Protein AF-A0A8S3GB25-F1 (afdb_monomer_lite)

Sequence (148 aa):
SEIVKPVVDSTLRILKAYAPRILSADVDRLLQEIVEKEIKTYLHTANMITSALPHNDYRLQHILSFLSVNRVDSIYRQRVMYDIIRLTTFPNDDIRLRIFKLQAQIICNEMQMTNDEVQEYQKLLVDYKDFRSVIAAFLAGCQLMNED

Organism: NCBI:txid392030

Secondary structure (DSSP, 8-state):
------THHHHHHHHHHHGGGGGTS-HHHHHHHHHHHHHHHHHHHHHHHTTS-TT--GGGT-HHHHHHHTT--HHHHHHHHHHHHHH----TT-HHHHHHHHHHHHHHHH----HHHHHHHHHHHHHHHHHHHHHHHHHHHHHHTT--

Structure (mmCIF, N/CA/C/O backbone):
data_AF-A0A8S3GB25-F1
#
_entry.id   AF-A0A8S3GB25-F1
#
loop_
_atom_site.group_PDB
_atom_site.id
_atom_site.type_symbol
_atom_site.label_atom_id
_atom_site.label_alt_id
_atom_site.label_comp_id
_atom_site.label_asym_id
_atom_site.label_entity_id
_atom_site.label_seq_id
_atom_site.pdbx_PDB_ins_code
_atom_site.Cartn_x
_atom_site.Cartn_y
_atom_site.Cartn_z
_atom_site.occupancy
_atom_site.B_iso_or_equiv
_atom_site.auth_seq_id
_atom_site.auth_comp_id
_atom_site.auth_asym_id
_atom_site.auth_atom_id
_atom_site.pdbx_PDB_model_num
ATOM 1 N N . SER A 1 1 ? 2.577 -25.538 -10.691 1.00 32.56 1 SER A N 1
ATOM 2 C CA . SER A 1 1 ? 2.938 -24.132 -10.936 1.00 32.56 1 SER A CA 1
ATOM 3 C C . SER A 1 1 ? 1.842 -23.283 -10.325 1.00 32.56 1 SER A C 1
ATOM 5 O O . SER A 1 1 ? 0.829 -23.037 -10.969 1.00 32.56 1 SER A O 1
ATOM 7 N N . GLU A 1 2 ? 1.955 -22.977 -9.032 1.00 29.33 2 GLU A N 1
ATOM 8 C CA . GLU A 1 2 ? 1.031 -22.047 -8.382 1.00 29.33 2 GLU A CA 1
ATOM 9 C C . GLU A 1 2 ? 1.410 -20.648 -8.851 1.00 29.33 2 GLU A C 1
ATOM 11 O O . GLU A 1 2 ? 2.334 -20.020 -8.340 1.00 29.33 2 GLU A O 1
ATOM 16 N N . ILE A 1 3 ? 0.744 -20.209 -9.916 1.00 34.91 3 ILE A N 1
ATOM 17 C CA . ILE A 1 3 ? 0.837 -18.845 -10.412 1.00 34.91 3 ILE A CA 1
ATOM 18 C C . ILE A 1 3 ? 0.445 -17.943 -9.243 1.00 34.91 3 ILE A C 1
ATOM 20 O O . ILE A 1 3 ? -0.692 -17.983 -8.766 1.00 34.91 3 ILE A O 1
ATOM 24 N N . VAL A 1 4 ? 1.423 -17.179 -8.762 1.00 39.78 4 VAL A N 1
ATOM 25 C CA . VAL A 1 4 ? 1.279 -16.141 -7.744 1.00 39.78 4 VAL A CA 1
ATOM 26 C C . VAL A 1 4 ? 0.140 -15.234 -8.195 1.00 39.78 4 VAL A C 1
ATOM 28 O O . VAL A 1 4 ? 0.291 -14.444 -9.127 1.00 39.78 4 VAL A O 1
ATOM 31 N N . LYS A 1 5 ? -1.040 -15.412 -7.590 1.00 38.06 5 LYS A N 1
ATOM 32 C CA . LYS A 1 5 ? -2.198 -14.557 -7.859 1.00 38.06 5 LYS A CA 1
ATOM 33 C C . LYS A 1 5 ? -1.781 -13.103 -7.629 1.00 38.06 5 LYS A C 1
ATOM 35 O O . LYS A 1 5 ? -1.075 -12.845 -6.650 1.00 38.06 5 LYS A O 1
ATOM 40 N N . PRO A 1 6 ? -2.213 -12.171 -8.495 1.00 44.00 6 PRO A N 1
ATOM 41 C CA . PRO A 1 6 ? -1.795 -10.784 -8.420 1.00 44.00 6 PRO A CA 1
ATOM 42 C C . PRO A 1 6 ? -2.047 -10.242 -7.017 1.00 44.00 6 PRO A C 1
ATOM 44 O O . PRO A 1 6 ? -3.132 -10.368 -6.451 1.00 44.00 6 PRO A O 1
ATOM 47 N N . VAL A 1 7 ? -1.002 -9.640 -6.465 1.00 49.16 7 VAL A N 1
ATOM 48 C CA . VAL A 1 7 ? -0.950 -9.066 -5.122 1.00 49.16 7 VAL A CA 1
ATOM 49 C C . VAL A 1 7 ? -2.066 -8.034 -4.873 1.00 49.16 7 VAL A C 1
ATOM 51 O O . VAL A 1 7 ? -2.509 -7.845 -3.746 1.00 49.16 7 VAL A O 1
ATOM 54 N N . VAL A 1 8 ? -2.617 -7.439 -5.932 1.00 42.84 8 VAL A N 1
ATOM 55 C CA . VAL A 1 8 ? -3.748 -6.500 -5.864 1.00 42.84 8 VAL A CA 1
ATOM 56 C C . VAL A 1 8 ? -5.024 -7.149 -5.282 1.00 42.84 8 VAL A C 1
ATOM 58 O O . VAL A 1 8 ? -5.834 -6.463 -4.664 1.00 42.84 8 VAL A O 1
ATOM 61 N N . ASP A 1 9 ? -5.159 -8.480 -5.355 1.00 57.56 9 ASP A N 1
ATOM 62 C CA . ASP A 1 9 ? -6.241 -9.242 -4.714 1.00 57.56 9 ASP A CA 1
ATOM 63 C C . ASP A 1 9 ? -5.946 -9.647 -3.252 1.00 57.56 9 ASP A C 1
ATOM 65 O O . ASP A 1 9 ? -6.763 -10.358 -2.655 1.00 57.56 9 ASP A O 1
ATOM 69 N N . SER A 1 10 ? -4.790 -9.313 -2.655 1.00 69.19 10 SER A N 1
ATOM 70 C CA . SER A 1 10 ? -4.481 -9.721 -1.267 1.00 69.19 10 SER A CA 1
ATOM 71 C C . SER A 1 10 ? -5.145 -8.799 -0.246 1.00 69.19 10 SER A C 1
ATOM 73 O O . SER A 1 10 ? -5.891 -9.293 0.600 1.00 69.19 10 SER A O 1
ATOM 75 N N . THR A 1 11 ? -4.992 -7.476 -0.384 1.00 74.94 11 THR A N 1
ATOM 76 C CA . THR A 1 11 ? -5.505 -6.493 0.586 1.00 74.94 11 THR A CA 1
ATOM 77 C C . THR A 1 11 ? -7.029 -6.546 0.702 1.00 74.94 11 THR A C 1
ATOM 79 O O . THR A 1 11 ? -7.580 -6.604 1.799 1.00 74.94 11 THR A O 1
ATOM 82 N N . LEU A 1 12 ? -7.751 -6.619 -0.420 1.00 80.56 12 LEU A N 1
ATOM 83 C CA . LEU A 1 12 ? -9.211 -6.762 -0.393 1.00 80.56 12 LEU A CA 1
ATOM 84 C C . LEU A 1 12 ? -9.649 -8.088 0.248 1.00 80.56 12 LEU A C 1
ATOM 86 O O . LEU A 1 12 ? -10.636 -8.135 0.982 1.00 80.56 12 LEU A O 1
ATOM 90 N N . ARG A 1 13 ? -8.924 -9.175 -0.027 1.00 83.31 13 ARG A N 1
ATOM 91 C CA . ARG A 1 13 ? -9.233 -10.513 0.491 1.00 83.31 13 ARG A CA 1
ATOM 92 C C . ARG A 1 13 ? -9.014 -10.594 1.995 1.00 83.31 13 ARG A C 1
ATOM 94 O O . ARG A 1 13 ? -9.869 -11.142 2.687 1.00 83.31 13 ARG A O 1
ATOM 101 N N . ILE A 1 14 ? -7.919 -10.030 2.503 1.00 85.19 14 ILE A N 1
ATOM 102 C CA . ILE A 1 14 ? -7.656 -9.999 3.942 1.00 85.19 14 ILE A CA 1
ATOM 103 C C . ILE A 1 14 ? -8.650 -9.082 4.658 1.00 85.19 14 ILE A C 1
ATOM 105 O O . ILE A 1 14 ? -9.230 -9.499 5.656 1.00 85.19 14 ILE A O 1
ATOM 109 N N . LEU A 1 15 ? -8.970 -7.908 4.101 1.00 87.94 15 LEU A N 1
ATOM 110 C CA . LEU A 1 15 ? -10.000 -7.030 4.663 1.00 87.94 15 LEU A CA 1
ATOM 111 C C . LEU A 1 15 ? -11.359 -7.741 4.736 1.00 87.94 15 LEU A C 1
ATOM 113 O O . LEU A 1 15 ? -12.014 -7.703 5.773 1.00 87.94 15 LEU A O 1
ATOM 117 N N . LYS A 1 16 ? -11.762 -8.463 3.682 1.00 88.25 16 LYS A N 1
ATOM 118 C CA . LYS A 1 16 ? -12.996 -9.270 3.681 1.00 88.25 16 LYS A CA 1
ATOM 119 C C . LYS A 1 16 ? -12.975 -10.3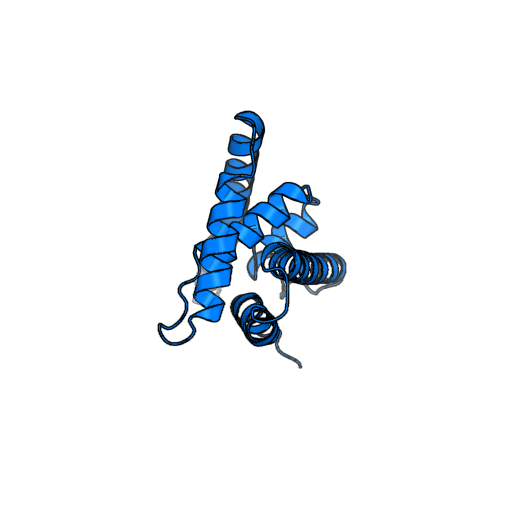96 4.714 1.00 88.25 16 LYS A C 1
ATOM 121 O O . LYS A 1 16 ? -13.991 -10.635 5.358 1.00 88.25 16 LYS A O 1
ATOM 126 N N . ALA A 1 17 ? -11.839 -11.068 4.899 1.00 88.44 17 ALA A N 1
ATOM 127 C CA . ALA A 1 17 ? -11.698 -12.117 5.909 1.00 88.44 17 ALA A CA 1
ATOM 128 C C . ALA A 1 17 ? -11.822 -11.570 7.344 1.00 88.44 17 ALA A C 1
ATOM 130 O O . ALA A 1 17 ? -12.280 -12.276 8.240 1.00 88.44 17 ALA A O 1
ATOM 131 N N . TYR A 1 18 ? -11.442 -10.309 7.556 1.00 89.81 18 TYR A N 1
ATOM 132 C CA . TYR A 1 18 ? -11.482 -9.644 8.857 1.00 89.81 18 TYR A CA 1
ATOM 133 C C . TYR A 1 18 ? -12.772 -8.848 9.097 1.00 89.81 18 TYR A C 1
ATOM 135 O O . TYR A 1 18 ? -13.130 -8.616 10.249 1.00 89.81 18 TYR A O 1
ATOM 143 N N . ALA A 1 19 ? -13.509 -8.484 8.044 1.00 89.44 19 ALA A N 1
ATOM 144 C CA . ALA A 1 19 ? -14.742 -7.701 8.119 1.00 89.44 19 ALA A CA 1
ATOM 145 C C . ALA A 1 19 ? -15.770 -8.216 9.151 1.00 89.44 19 ALA A C 1
ATOM 147 O O . ALA A 1 19 ? -16.323 -7.386 9.875 1.00 89.44 19 ALA A O 1
ATOM 148 N N . PRO A 1 20 ? -16.016 -9.535 9.315 1.00 90.06 20 PRO A N 1
ATOM 149 C CA . PRO A 1 20 ? -16.949 -10.026 10.334 1.00 90.06 20 PRO A CA 1
ATOM 150 C C . PRO A 1 20 ? -16.560 -9.661 11.774 1.00 90.06 20 PRO A C 1
ATOM 152 O O . PRO A 1 20 ? -17.435 -9.558 12.628 1.00 90.06 20 PRO A O 1
ATOM 155 N N . ARG A 1 21 ? -15.267 -9.436 12.047 1.00 90.94 21 ARG A N 1
ATOM 156 C CA . ARG A 1 21 ? -14.743 -9.131 13.390 1.00 90.94 21 ARG A CA 1
ATOM 157 C C . ARG A 1 21 ? -14.978 -7.677 13.813 1.00 90.94 21 ARG A C 1
ATOM 159 O O . ARG A 1 21 ? -14.821 -7.388 14.994 1.00 90.94 21 ARG A O 1
ATOM 166 N N . ILE A 1 22 ? -15.374 -6.784 12.896 1.00 85.38 22 ILE A N 1
ATOM 167 C CA . ILE A 1 22 ? -15.588 -5.352 13.189 1.00 85.38 22 ILE A CA 1
ATOM 168 C C . ILE A 1 22 ? -16.625 -5.140 14.299 1.00 85.38 22 ILE A C 1
ATOM 170 O O . ILE A 1 22 ? -16.494 -4.217 15.089 1.00 85.38 22 ILE A O 1
ATOM 174 N N . LEU A 1 23 ? -17.643 -5.999 14.390 1.00 77.81 23 LEU A N 1
ATOM 175 C CA . LEU A 1 23 ? -18.715 -5.844 15.382 1.00 77.81 23 LEU A CA 1
ATOM 176 C C . LEU A 1 23 ? -18.286 -6.201 16.813 1.00 77.81 23 LEU A C 1
ATOM 178 O O . LEU A 1 23 ? -19.003 -5.892 17.759 1.00 77.81 23 LEU A O 1
ATOM 182 N N . SER A 1 24 ? -17.152 -6.882 16.974 1.00 80.69 24 SER A N 1
ATOM 183 C CA . SER A 1 24 ? -16.709 -7.451 18.252 1.00 80.69 24 SER A CA 1
ATOM 184 C C . SER A 1 24 ? -15.310 -7.003 18.675 1.00 80.69 24 SER A C 1
ATOM 186 O O . SER A 1 24 ? -14.829 -7.429 19.721 1.00 80.69 24 SER A O 1
ATOM 188 N N . ALA A 1 25 ? -14.622 -6.217 17.850 1.00 80.00 25 ALA A N 1
ATOM 189 C CA . ALA A 1 25 ? -13.241 -5.817 18.071 1.00 80.00 25 ALA A CA 1
ATOM 190 C C . ALA A 1 25 ? -13.081 -4.306 17.913 1.00 80.00 25 ALA A C 1
ATOM 192 O O . ALA A 1 25 ? -13.805 -3.669 17.153 1.00 80.00 25 ALA A O 1
ATOM 193 N N . ASP A 1 26 ? -12.083 -3.765 18.605 1.00 89.75 26 ASP A N 1
ATOM 194 C CA . ASP A 1 26 ? -11.571 -2.428 18.337 1.00 89.75 26 ASP A CA 1
ATOM 195 C C . ASP A 1 26 ? -11.055 -2.360 16.888 1.00 89.75 26 ASP A C 1
ATOM 197 O O . ASP A 1 26 ? -10.188 -3.147 16.486 1.00 89.75 26 ASP A O 1
ATOM 201 N N . VAL A 1 27 ? -11.637 -1.454 16.099 1.00 90.12 27 VAL A N 1
ATOM 202 C CA . VAL A 1 27 ? -11.367 -1.309 14.665 1.00 90.12 27 VAL A CA 1
ATOM 203 C C . VAL A 1 27 ? -9.918 -0.894 14.422 1.00 90.12 27 VAL A C 1
ATOM 205 O O . VAL A 1 27 ? -9.320 -1.390 13.467 1.00 90.12 27 VAL A O 1
ATOM 208 N N . ASP A 1 28 ? -9.333 -0.074 15.299 1.00 88.69 28 ASP A N 1
ATOM 209 C CA . ASP A 1 28 ? -7.939 0.370 15.185 1.00 88.69 28 ASP A CA 1
ATOM 210 C C . ASP A 1 28 ? -6.989 -0.803 15.313 1.00 88.69 28 ASP A C 1
ATOM 212 O O . ASP A 1 28 ? -6.159 -1.068 14.440 1.00 88.69 28 ASP A O 1
ATOM 216 N N . ARG A 1 29 ? -7.179 -1.582 16.378 1.00 90.12 29 ARG A N 1
ATOM 217 C CA . ARG A 1 29 ? -6.391 -2.784 16.627 1.00 90.12 29 ARG A CA 1
ATOM 218 C C . ARG A 1 29 ? -6.553 -3.807 15.505 1.00 90.12 29 ARG A C 1
ATOM 220 O O . ARG A 1 29 ? -5.579 -4.449 15.116 1.00 90.12 29 ARG A O 1
ATOM 227 N N . LEU A 1 30 ? -7.770 -3.972 14.990 1.00 92.50 30 LEU A N 1
ATOM 228 C CA . LEU A 1 30 ? -8.048 -4.908 13.905 1.00 92.50 30 LEU A CA 1
ATOM 229 C C . LEU A 1 30 ? -7.371 -4.475 12.601 1.00 92.50 30 LEU A C 1
ATOM 231 O O . LEU A 1 30 ? -6.804 -5.309 11.898 1.00 92.50 30 LEU A O 1
ATOM 235 N N . LEU A 1 31 ? -7.409 -3.182 12.284 1.00 93.06 31 LEU A N 1
ATOM 236 C CA . LEU A 1 31 ? -6.769 -2.633 11.097 1.00 93.06 31 LEU A CA 1
ATOM 237 C C . LEU A 1 31 ? -5.239 -2.707 11.199 1.00 93.06 31 LEU A C 1
ATOM 239 O O . LEU A 1 31 ? -4.593 -3.121 10.236 1.00 93.06 31 LEU A O 1
ATOM 243 N N . GLN A 1 32 ? -4.670 -2.410 12.369 1.00 92.19 32 GLN A N 1
ATOM 244 C CA . GLN A 1 32 ? -3.241 -2.579 12.635 1.00 92.19 32 GLN A CA 1
ATOM 245 C C . GLN A 1 32 ? -2.805 -4.045 12.446 1.00 92.19 32 GLN A C 1
ATOM 247 O O . GLN A 1 32 ? -1.809 -4.299 11.770 1.00 92.19 32 GLN A O 1
ATOM 252 N N . GLU A 1 33 ? -3.582 -5.019 12.946 1.00 92.62 33 GLU A N 1
ATOM 253 C CA . GLU A 1 33 ? -3.316 -6.457 12.746 1.00 92.62 33 GLU A CA 1
ATOM 254 C C . GLU A 1 33 ? -3.261 -6.820 11.248 1.00 92.62 33 GLU A C 1
ATOM 256 O O . GLU A 1 33 ? -2.384 -7.566 10.806 1.00 92.62 33 GLU A O 1
ATOM 261 N N . ILE A 1 34 ? -4.185 -6.275 10.448 1.00 91.12 34 ILE A N 1
ATOM 262 C CA . ILE A 1 34 ? -4.239 -6.494 8.994 1.00 91.12 34 ILE A CA 1
ATOM 263 C C . ILE A 1 34 ? -3.000 -5.906 8.310 1.00 91.12 34 ILE A C 1
ATOM 265 O O . ILE A 1 34 ? -2.364 -6.588 7.503 1.00 91.12 34 ILE A O 1
ATOM 269 N N . VAL A 1 35 ? -2.640 -4.664 8.642 1.00 92.62 35 VAL A N 1
ATOM 270 C CA . VAL A 1 35 ? -1.481 -3.964 8.069 1.00 92.62 35 VAL A CA 1
ATOM 271 C C . VAL A 1 35 ? -0.182 -4.700 8.389 1.00 92.62 35 VAL A C 1
ATOM 273 O O . VAL A 1 35 ? 0.613 -4.964 7.486 1.00 92.62 35 VAL A O 1
ATOM 276 N N . GLU A 1 36 ? 0.025 -5.092 9.646 1.00 91.62 36 GLU A N 1
ATOM 277 C CA . GLU A 1 36 ? 1.214 -5.839 10.068 1.00 91.62 36 GLU A CA 1
ATOM 278 C C . GLU A 1 36 ? 1.335 -7.182 9.346 1.00 91.62 36 GLU A C 1
ATOM 280 O O . GLU A 1 36 ? 2.419 -7.562 8.890 1.00 91.62 36 GLU A O 1
ATOM 285 N N . LYS A 1 37 ? 0.215 -7.894 9.196 1.00 89.31 37 LYS A N 1
ATOM 286 C CA . LYS A 1 37 ? 0.175 -9.191 8.521 1.00 89.31 37 LYS A CA 1
ATOM 287 C C . LYS A 1 37 ? 0.491 -9.087 7.029 1.00 89.31 37 LYS A C 1
ATOM 289 O O . LYS A 1 37 ? 1.268 -9.899 6.517 1.00 89.31 37 LYS A O 1
ATOM 294 N N . GLU A 1 38 ? -0.049 -8.085 6.340 1.00 87.62 38 GLU A N 1
ATOM 295 C CA . GLU A 1 38 ? 0.283 -7.831 4.934 1.00 87.62 38 GLU A CA 1
ATOM 296 C C . GLU A 1 38 ? 1.757 -7.437 4.781 1.00 87.62 38 GLU A C 1
ATOM 298 O O . GLU A 1 38 ? 2.474 -8.050 3.991 1.00 87.62 38 GLU A O 1
ATOM 303 N N . ILE A 1 39 ? 2.267 -6.501 5.592 1.00 88.88 39 ILE A N 1
ATOM 304 C CA . ILE A 1 39 ? 3.681 -6.088 5.537 1.00 88.88 39 ILE A CA 1
ATOM 305 C C . ILE A 1 39 ? 4.616 -7.281 5.762 1.00 88.88 39 ILE A C 1
ATOM 307 O O . ILE A 1 39 ? 5.578 -7.454 5.013 1.00 88.88 39 ILE A O 1
ATOM 311 N N . LYS A 1 40 ? 4.324 -8.143 6.744 1.00 87.88 40 LYS A N 1
ATOM 312 C CA . LYS A 1 40 ? 5.110 -9.359 6.998 1.00 87.88 40 LYS A CA 1
ATOM 313 C C . LYS A 1 40 ? 5.121 -10.303 5.794 1.00 87.88 40 LYS A C 1
ATOM 315 O O . LYS A 1 40 ? 6.150 -10.918 5.516 1.00 87.88 40 LYS A O 1
ATOM 320 N N . THR A 1 41 ? 4.010 -10.387 5.064 1.00 84.69 41 THR A N 1
ATOM 321 C CA . THR A 1 41 ? 3.918 -11.175 3.829 1.00 84.69 41 THR A CA 1
ATOM 322 C C . THR A 1 41 ? 4.867 -10.622 2.762 1.00 84.69 41 THR A C 1
ATOM 324 O O . THR A 1 41 ? 5.648 -11.382 2.195 1.00 84.69 41 THR A O 1
ATOM 327 N N . TYR A 1 42 ? 4.903 -9.301 2.552 1.00 82.81 42 TYR A N 1
ATOM 328 C CA . TYR A 1 42 ? 5.824 -8.675 1.589 1.00 82.81 42 TYR A CA 1
ATOM 329 C C . TYR A 1 42 ? 7.293 -8.744 1.997 1.00 82.81 42 TYR A C 1
ATOM 331 O O . TYR A 1 42 ? 8.152 -8.931 1.138 1.00 82.81 42 TYR A O 1
ATOM 339 N N . LEU A 1 43 ? 7.587 -8.642 3.293 1.00 82.00 43 LEU A N 1
ATOM 340 C CA . LEU A 1 43 ? 8.932 -8.851 3.830 1.00 82.00 43 LEU A CA 1
ATOM 341 C C . LEU A 1 43 ? 9.428 -10.272 3.552 1.00 82.00 43 LEU A C 1
ATOM 343 O O . LEU A 1 43 ? 10.569 -10.462 3.134 1.00 82.00 43 LEU A O 1
ATOM 347 N N . HIS A 1 44 ? 8.567 -11.272 3.754 1.00 80.06 44 HIS A N 1
ATOM 348 C CA . HIS A 1 44 ? 8.901 -12.656 3.443 1.00 80.06 44 HIS A CA 1
ATOM 349 C C . HIS A 1 44 ? 9.152 -12.848 1.942 1.00 80.06 44 HIS A C 1
ATOM 351 O O . HIS A 1 44 ? 10.188 -13.396 1.568 1.00 80.06 44 HIS A O 1
ATOM 357 N N . THR A 1 45 ? 8.271 -12.321 1.085 1.00 72.06 45 THR A N 1
ATOM 358 C CA . THR A 1 45 ? 8.454 -12.357 -0.373 1.00 72.06 45 THR A CA 1
ATOM 359 C C . THR A 1 45 ? 9.753 -11.673 -0.793 1.00 72.06 45 THR A C 1
ATOM 361 O O . THR A 1 45 ? 10.479 -12.228 -1.609 1.00 72.06 45 THR A O 1
ATOM 364 N N . ALA A 1 46 ? 10.110 -10.527 -0.203 1.00 69.88 46 ALA A N 1
ATOM 365 C CA . ALA A 1 46 ? 11.356 -9.820 -0.507 1.00 69.88 46 ALA A CA 1
ATOM 366 C C . ALA A 1 46 ? 12.609 -10.666 -0.242 1.00 69.88 46 ALA A C 1
ATOM 368 O O . ALA A 1 46 ? 13.526 -10.674 -1.060 1.00 69.88 46 ALA A O 1
ATOM 369 N N . ASN A 1 47 ? 12.613 -11.447 0.840 1.00 69.31 47 ASN A N 1
ATOM 370 C CA . ASN A 1 47 ? 13.699 -12.383 1.141 1.00 69.31 47 ASN A CA 1
ATOM 371 C C . ASN A 1 47 ? 13.752 -13.574 0.165 1.00 69.31 47 ASN A C 1
ATOM 373 O O . ASN A 1 47 ? 14.804 -14.189 0.003 1.00 69.31 47 ASN A O 1
ATOM 377 N N . MET A 1 48 ? 12.640 -13.898 -0.503 1.00 65.44 48 MET A N 1
ATOM 378 C CA . MET A 1 48 ? 12.604 -14.909 -1.566 1.00 65.44 48 MET A CA 1
ATOM 379 C C . MET A 1 48 ? 12.987 -14.350 -2.947 1.00 65.44 48 MET A C 1
ATOM 381 O O . MET A 1 48 ? 13.383 -15.112 -3.821 1.00 65.44 48 MET A O 1
ATOM 385 N N . ILE A 1 49 ? 12.915 -13.029 -3.170 1.00 60.19 49 ILE A N 1
ATOM 386 C CA . ILE A 1 49 ? 13.342 -12.397 -4.436 1.00 60.19 49 ILE A CA 1
ATOM 387 C C . ILE A 1 49 ? 14.842 -12.581 -4.656 1.00 60.19 49 ILE A C 1
ATOM 389 O O . ILE A 1 49 ? 15.268 -12.819 -5.781 1.00 60.19 49 ILE A O 1
ATOM 393 N N . THR A 1 50 ? 15.644 -12.540 -3.590 1.00 53.47 50 THR A N 1
ATOM 394 C CA . THR A 1 50 ? 17.093 -12.789 -3.665 1.00 53.47 50 THR A CA 1
ATOM 395 C C . THR A 1 50 ? 17.456 -14.185 -4.182 1.00 53.47 50 THR A C 1
ATOM 397 O O . THR A 1 50 ? 18.599 -14.397 -4.572 1.00 53.47 50 THR A O 1
ATOM 400 N N . SER A 1 51 ? 16.502 -15.121 -4.230 1.00 50.78 51 SER A N 1
ATOM 401 C CA . SER A 1 51 ? 16.663 -16.468 -4.788 1.00 50.78 51 SER A CA 1
ATOM 402 C C . SER A 1 51 ? 15.797 -16.739 -6.030 1.00 50.78 51 SER A C 1
ATOM 404 O O . SER A 1 51 ? 15.835 -17.850 -6.561 1.00 50.78 51 SER A O 1
ATOM 406 N N . ALA A 1 52 ? 15.027 -15.758 -6.515 1.00 54.38 52 ALA A N 1
ATOM 407 C CA . ALA A 1 52 ? 14.139 -15.919 -7.664 1.00 54.38 52 ALA A CA 1
ATOM 408 C C . ALA A 1 52 ? 14.882 -15.760 -9.004 1.00 54.38 52 ALA A C 1
ATOM 410 O O . ALA A 1 52 ? 15.772 -14.925 -9.157 1.00 54.38 52 ALA A O 1
ATOM 411 N N . LEU A 1 53 ? 14.486 -16.561 -9.999 1.00 53.50 53 LEU A N 1
ATOM 412 C CA . LEU A 1 53 ? 14.986 -16.466 -11.373 1.00 53.50 53 LEU A CA 1
ATOM 413 C C . LEU A 1 53 ? 14.620 -15.100 -12.002 1.00 53.50 53 LEU A C 1
ATOM 415 O O . LEU A 1 53 ? 13.558 -14.553 -11.692 1.00 53.50 53 LEU A O 1
ATOM 419 N N . PRO A 1 54 ? 15.436 -14.570 -12.938 1.00 60.16 54 PRO A N 1
ATOM 420 C CA . PRO A 1 54 ? 15.328 -13.196 -13.456 1.00 60.16 54 PRO A CA 1
ATOM 421 C C . PRO A 1 54 ? 13.994 -12.833 -14.134 1.00 60.16 54 PRO A C 1
ATOM 423 O O . PRO A 1 54 ? 13.726 -11.659 -14.360 1.00 60.16 54 PRO A O 1
ATOM 426 N N . HIS A 1 55 ? 13.142 -13.811 -14.445 1.00 62.38 55 HIS A N 1
ATOM 427 C CA . HIS A 1 55 ? 11.846 -13.599 -15.094 1.00 62.38 55 HIS A CA 1
ATOM 428 C C . HIS A 1 55 ? 10.695 -13.245 -14.135 1.00 62.38 55 HIS A C 1
ATOM 430 O O . HIS A 1 55 ? 9.637 -12.845 -14.609 1.00 62.38 55 HIS A O 1
ATOM 436 N N . ASN A 1 56 ? 10.874 -13.362 -12.812 1.00 67.81 56 ASN A N 1
ATOM 437 C CA . ASN A 1 56 ? 9.833 -13.058 -11.820 1.00 67.81 56 ASN A CA 1
ATOM 438 C C . ASN A 1 56 ? 10.318 -12.033 -10.784 1.00 67.81 56 ASN A C 1
ATOM 440 O O . ASN A 1 56 ? 10.575 -12.364 -9.625 1.00 67.81 56 ASN A O 1
ATOM 444 N N . ASP A 1 57 ? 10.420 -10.766 -11.189 1.00 75.88 57 ASP A N 1
ATOM 445 C CA . ASP A 1 57 ? 10.722 -9.676 -10.259 1.00 75.88 57 ASP A CA 1
ATOM 446 C C . ASP A 1 57 ? 9.463 -9.243 -9.486 1.00 75.88 57 ASP A C 1
ATOM 448 O O . ASP A 1 57 ? 8.629 -8.471 -9.968 1.00 75.88 57 ASP A O 1
ATOM 452 N N . TYR A 1 58 ? 9.324 -9.719 -8.247 1.00 77.81 58 TYR A N 1
ATOM 453 C CA . TYR A 1 58 ? 8.182 -9.387 -7.391 1.00 77.81 58 TYR A CA 1
ATOM 454 C C . TYR A 1 58 ? 8.116 -7.901 -6.994 1.00 77.81 58 TYR A C 1
ATOM 456 O O . TYR A 1 58 ? 7.066 -7.454 -6.522 1.00 77.81 58 TYR A O 1
ATOM 464 N N . ARG A 1 59 ? 9.176 -7.100 -7.208 1.00 83.94 59 ARG A N 1
ATOM 465 C CA . ARG A 1 59 ? 9.113 -5.634 -7.042 1.00 83.94 59 ARG A CA 1
ATOM 466 C C . ARG A 1 59 ? 8.125 -5.007 -8.029 1.00 83.94 59 ARG A C 1
ATOM 468 O O . ARG A 1 59 ? 7.503 -4.000 -7.707 1.00 83.94 59 ARG A O 1
ATOM 475 N N . LEU A 1 60 ? 7.910 -5.622 -9.194 1.00 82.31 60 LEU A N 1
ATOM 476 C CA . LEU A 1 60 ? 6.929 -5.159 -10.183 1.00 82.31 60 LEU A CA 1
ATOM 477 C C . LEU A 1 60 ? 5.480 -5.435 -9.774 1.00 82.31 60 LEU A C 1
ATOM 479 O O . LEU A 1 60 ? 4.571 -4.777 -10.275 1.00 82.31 60 LEU A O 1
ATOM 483 N N . GLN A 1 61 ? 5.255 -6.384 -8.864 1.00 79.44 61 GLN A N 1
ATOM 484 C CA . GLN A 1 61 ? 3.907 -6.798 -8.476 1.00 79.44 61 GLN A CA 1
ATOM 485 C C . GLN A 1 61 ? 3.278 -5.860 -7.443 1.00 79.44 61 GLN A C 1
ATOM 487 O O . GLN A 1 61 ? 2.062 -5.675 -7.456 1.00 79.44 61 GLN A O 1
ATOM 492 N N . HIS A 1 62 ? 4.080 -5.285 -6.537 1.00 84.94 62 HIS A N 1
ATOM 493 C CA . HIS A 1 62 ? 3.565 -4.421 -5.476 1.00 84.94 62 HIS A CA 1
ATOM 494 C C . HIS A 1 62 ? 4.628 -3.493 -4.888 1.00 84.94 62 HIS A C 1
ATOM 496 O O . HIS A 1 62 ? 5.771 -3.899 -4.670 1.00 84.94 62 HIS A O 1
ATOM 502 N N . ILE A 1 63 ? 4.223 -2.268 -4.542 1.00 89.88 63 ILE A N 1
ATOM 503 C CA . ILE A 1 63 ? 5.115 -1.261 -3.956 1.00 89.88 63 ILE A CA 1
ATOM 504 C C . ILE A 1 63 ? 5.753 -1.744 -2.650 1.00 89.88 63 ILE A C 1
ATOM 506 O O . ILE A 1 63 ? 6.931 -1.508 -2.418 1.00 89.88 63 ILE A O 1
ATOM 510 N N . LEU A 1 64 ? 5.038 -2.505 -1.818 1.00 90.44 64 LEU A N 1
ATOM 511 C CA . LEU A 1 64 ? 5.613 -3.010 -0.564 1.00 90.44 64 LEU A CA 1
ATOM 512 C C . LEU A 1 64 ? 6.710 -4.042 -0.784 1.00 90.44 64 LEU A C 1
ATOM 514 O O . LEU A 1 64 ? 7.619 -4.117 0.039 1.00 90.44 64 LEU A O 1
ATOM 518 N N . SER A 1 65 ? 6.671 -4.794 -1.885 1.00 87.56 65 SER A N 1
ATOM 519 C CA . SER A 1 65 ? 7.778 -5.670 -2.272 1.00 87.56 65 SER A CA 1
ATOM 520 C C . SER A 1 65 ? 9.016 -4.836 -2.607 1.00 87.56 65 SER A C 1
ATOM 522 O O . SER A 1 65 ? 10.101 -5.119 -2.107 1.00 87.56 65 SER A O 1
ATOM 524 N N . PHE A 1 66 ? 8.846 -3.759 -3.383 1.00 90.00 66 PHE A N 1
ATOM 525 C CA . PHE A 1 66 ? 9.915 -2.806 -3.691 1.00 90.00 66 PHE A CA 1
ATOM 526 C C . PHE A 1 66 ? 10.489 -2.150 -2.425 1.00 90.00 66 PHE A C 1
ATOM 528 O O . PHE A 1 66 ? 11.698 -2.199 -2.208 1.00 90.00 66 PHE A O 1
ATOM 535 N N . LEU A 1 67 ? 9.643 -1.603 -1.551 1.00 92.44 67 LEU A N 1
ATOM 536 C CA . LEU A 1 67 ? 10.083 -0.965 -0.305 1.00 92.44 67 LEU A CA 1
ATOM 537 C C . LEU A 1 67 ? 10.765 -1.965 0.644 1.00 92.44 67 LEU A C 1
ATOM 539 O O . LEU A 1 67 ? 11.730 -1.621 1.322 1.00 92.44 67 LEU A O 1
ATOM 543 N N . SER A 1 68 ? 10.299 -3.217 0.672 1.00 89.56 68 SER A N 1
ATOM 544 C CA . SER A 1 68 ? 10.893 -4.277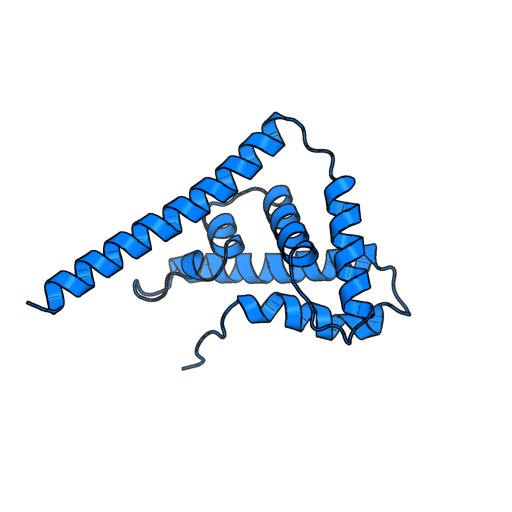 1.496 1.00 89.56 68 SER A CA 1
ATOM 545 C C . SER A 1 68 ? 12.283 -4.681 1.012 1.00 89.56 68 SER A C 1
ATOM 547 O O . SER A 1 68 ? 13.186 -4.802 1.836 1.00 89.56 68 SER A O 1
ATOM 549 N N . VAL A 1 69 ? 12.487 -4.826 -0.304 1.00 87.75 69 VAL A N 1
ATOM 550 C CA . VAL A 1 69 ? 13.816 -5.108 -0.881 1.00 87.75 69 VAL A CA 1
ATOM 551 C C . VAL A 1 69 ? 14.791 -3.964 -0.610 1.00 87.75 69 VAL A C 1
ATOM 553 O O . VAL A 1 69 ? 15.938 -4.209 -0.245 1.00 87.75 69 VAL A O 1
ATOM 556 N N . ASN A 1 70 ? 14.326 -2.719 -0.723 1.00 89.06 70 ASN A N 1
ATOM 557 C CA . ASN A 1 70 ? 15.143 -1.529 -0.477 1.00 89.06 70 ASN A CA 1
ATOM 558 C C . ASN A 1 70 ? 15.318 -1.193 1.016 1.00 89.06 70 ASN A C 1
ATOM 560 O O . ASN A 1 70 ? 15.895 -0.162 1.338 1.00 89.06 70 ASN A O 1
ATOM 564 N N . ARG A 1 71 ? 14.849 -2.057 1.932 1.00 89.06 71 ARG A N 1
ATOM 565 C CA . ARG A 1 71 ? 14.979 -1.896 3.395 1.00 89.06 71 ARG A CA 1
ATOM 566 C C . ARG A 1 71 ? 14.449 -0.558 3.928 1.00 89.06 71 ARG A C 1
ATOM 568 O O . ARG A 1 71 ? 14.947 -0.060 4.929 1.00 89.06 71 ARG A O 1
ATOM 575 N N . VAL A 1 72 ? 13.419 -0.017 3.283 1.00 92.62 72 VAL A N 1
ATOM 576 C CA . VAL A 1 72 ? 12.743 1.217 3.704 1.00 92.62 72 VAL A CA 1
ATOM 577 C C . VAL A 1 72 ? 12.141 1.036 5.095 1.00 92.62 72 VAL A C 1
ATOM 579 O O . VAL A 1 72 ? 11.676 -0.058 5.422 1.00 92.62 72 VAL A O 1
ATOM 582 N N . ASP A 1 73 ? 12.104 2.096 5.900 1.00 91.06 73 ASP A N 1
ATOM 583 C CA . ASP A 1 73 ? 11.581 2.035 7.262 1.00 91.06 73 ASP A CA 1
ATOM 584 C C . ASP A 1 73 ? 10.134 1.528 7.353 1.00 91.06 73 ASP A C 1
ATOM 586 O O . ASP A 1 73 ? 9.311 1.622 6.434 1.00 91.06 73 ASP A O 1
ATOM 590 N N . SER A 1 74 ? 9.817 0.903 8.491 1.00 90.38 74 SER A N 1
ATOM 591 C CA . SER A 1 74 ? 8.491 0.326 8.748 1.00 90.38 74 SER A CA 1
ATOM 592 C C . SER A 1 74 ? 7.377 1.370 8.685 1.00 90.38 74 SER A C 1
ATOM 594 O O . SER A 1 74 ? 6.312 1.052 8.157 1.00 90.38 74 SER A O 1
ATOM 596 N N . ILE A 1 75 ? 7.632 2.600 9.140 1.00 91.50 75 ILE A N 1
ATOM 597 C CA . ILE A 1 75 ? 6.638 3.679 9.164 1.00 91.50 75 ILE A CA 1
ATOM 598 C C . ILE A 1 75 ? 6.130 4.023 7.759 1.00 91.50 75 ILE A C 1
ATOM 600 O O . ILE A 1 75 ? 4.922 4.102 7.542 1.00 91.50 75 ILE A O 1
ATOM 604 N N . TYR A 1 76 ? 7.020 4.094 6.764 1.00 94.56 76 TYR A N 1
ATOM 605 C CA . TYR A 1 76 ? 6.636 4.354 5.377 1.00 94.56 76 TYR A CA 1
ATOM 606 C C . TYR A 1 76 ? 5.880 3.177 4.758 1.00 94.56 76 TYR A C 1
ATOM 608 O O . TYR A 1 76 ? 4.913 3.377 4.028 1.00 94.56 76 TYR A O 1
ATOM 616 N N . ARG A 1 77 ? 6.253 1.933 5.086 1.00 93.75 77 ARG A N 1
ATOM 617 C CA . ARG A 1 77 ? 5.508 0.741 4.637 1.00 93.75 77 ARG A CA 1
ATOM 618 C C . ARG A 1 77 ? 4.099 0.688 5.230 1.00 93.75 77 ARG A C 1
ATOM 620 O O . ARG A 1 77 ? 3.152 0.360 4.518 1.00 93.75 77 ARG A O 1
ATOM 627 N N . GLN A 1 78 ? 3.950 1.046 6.504 1.00 93.81 78 GLN A N 1
ATOM 628 C CA . GLN A 1 78 ? 2.645 1.195 7.150 1.00 93.81 78 GLN A CA 1
ATOM 629 C C . GLN A 1 78 ? 1.835 2.310 6.491 1.00 93.81 78 GLN A C 1
ATOM 631 O O . GLN A 1 78 ? 0.683 2.084 6.124 1.00 93.81 78 GLN A O 1
ATOM 636 N N . ARG A 1 79 ? 2.451 3.473 6.245 1.00 94.81 79 ARG A N 1
ATOM 637 C CA . ARG A 1 79 ? 1.802 4.588 5.552 1.00 94.81 79 ARG A CA 1
ATOM 638 C C . ARG A 1 79 ? 1.289 4.189 4.169 1.00 94.81 79 ARG A C 1
ATOM 640 O O . ARG A 1 79 ? 0.130 4.456 3.863 1.00 94.81 79 ARG A O 1
ATOM 647 N N . VAL A 1 80 ? 2.101 3.483 3.378 1.00 94.50 80 VAL A N 1
ATOM 648 C CA . VAL A 1 80 ? 1.685 2.934 2.078 1.00 94.50 80 VAL A CA 1
ATOM 649 C C . VAL A 1 80 ? 0.494 1.988 2.225 1.00 94.50 80 VAL A C 1
ATOM 651 O O . VAL A 1 80 ? -0.439 2.068 1.431 1.00 94.50 80 VAL A O 1
ATOM 654 N N . MET A 1 81 ? 0.487 1.098 3.222 1.00 92.75 81 MET A N 1
ATOM 655 C CA . MET A 1 81 ? -0.652 0.198 3.440 1.00 92.75 81 MET A CA 1
ATOM 656 C C . MET A 1 81 ? -1.939 0.958 3.761 1.00 92.75 81 MET A C 1
ATOM 658 O O . MET A 1 81 ? -2.983 0.650 3.186 1.00 92.75 81 MET A O 1
ATOM 662 N N . TYR A 1 82 ? -1.874 1.967 4.630 1.00 94.25 82 TYR A N 1
ATOM 663 C CA . TYR A 1 82 ? -3.032 2.808 4.927 1.00 94.25 82 TYR A CA 1
ATOM 664 C C . TYR A 1 82 ? -3.501 3.595 3.698 1.00 94.25 82 TYR A C 1
ATOM 666 O O . TYR A 1 82 ? -4.703 3.642 3.425 1.00 94.25 82 TYR A O 1
ATOM 674 N N . ASP A 1 83 ? -2.571 4.126 2.899 1.00 93.12 83 ASP A N 1
ATOM 675 C CA . ASP A 1 83 ? -2.878 4.781 1.626 1.00 93.12 83 ASP A CA 1
ATOM 676 C C . ASP A 1 83 ? -3.564 3.819 0.639 1.00 93.12 83 ASP A C 1
ATOM 678 O O . ASP A 1 83 ? -4.578 4.174 0.039 1.00 93.12 83 ASP A O 1
ATOM 682 N N . ILE A 1 84 ? -3.093 2.574 0.513 1.00 90.88 84 ILE A N 1
ATOM 683 C CA . ILE A 1 84 ? -3.737 1.554 -0.328 1.00 90.88 84 ILE A CA 1
ATOM 684 C C . ILE A 1 84 ? -5.172 1.308 0.144 1.00 90.88 84 ILE A C 1
ATOM 686 O O . ILE A 1 84 ? -6.102 1.344 -0.664 1.00 90.88 84 ILE A O 1
ATOM 690 N N . ILE A 1 85 ? -5.384 1.093 1.444 1.00 90.81 85 ILE A N 1
ATOM 691 C CA . ILE A 1 85 ? -6.711 0.790 1.995 1.00 90.81 85 ILE A CA 1
ATOM 692 C C . ILE A 1 85 ? -7.668 1.972 1.798 1.00 90.81 85 ILE A C 1
ATOM 694 O O . ILE A 1 85 ? -8.798 1.774 1.343 1.00 90.81 85 ILE A O 1
ATOM 698 N N . ARG A 1 86 ? -7.225 3.205 2.078 1.00 90.44 86 ARG A N 1
ATOM 699 C CA . ARG A 1 86 ? -8.081 4.396 1.957 1.00 90.44 86 ARG A CA 1
ATOM 700 C C . ARG A 1 86 ? -8.379 4.774 0.502 1.00 90.44 86 ARG A C 1
ATOM 702 O O . ARG A 1 86 ? -9.457 5.293 0.219 1.00 90.44 86 ARG A O 1
ATOM 709 N N . LEU A 1 87 ? -7.468 4.496 -0.434 1.00 87.38 87 LEU A N 1
ATOM 710 C CA . LEU A 1 87 ? -7.657 4.785 -1.863 1.00 87.38 87 LEU A CA 1
ATOM 711 C C . LEU A 1 87 ? -8.391 3.663 -2.610 1.00 87.38 87 LEU A C 1
ATOM 713 O O . LEU A 1 87 ? -8.929 3.899 -3.692 1.00 87.38 87 LEU A O 1
ATOM 717 N N . THR A 1 88 ? -8.479 2.462 -2.031 1.00 83.75 88 THR A N 1
ATOM 718 C CA . THR A 1 88 ? -9.201 1.343 -2.644 1.00 83.75 88 THR A CA 1
ATOM 719 C C . THR A 1 88 ? -10.687 1.680 -2.818 1.00 83.75 88 THR A C 1
ATOM 721 O O . THR A 1 88 ? -11.360 2.228 -1.931 1.00 83.75 88 THR A O 1
ATOM 724 N N . THR A 1 89 ? -11.214 1.347 -3.998 1.00 78.69 89 THR A N 1
ATOM 725 C CA . THR A 1 89 ? -12.650 1.395 -4.283 1.00 78.69 89 THR A CA 1
ATOM 726 C C . THR A 1 89 ? -13.243 0.033 -3.960 1.00 78.69 89 THR A C 1
ATOM 728 O O . THR A 1 89 ? -12.934 -0.960 -4.613 1.00 78.69 89 THR A O 1
ATOM 731 N N . PHE A 1 90 ? -14.077 -0.021 -2.924 1.00 74.88 90 PHE A N 1
ATOM 732 C CA . PHE A 1 90 ? -14.810 -1.228 -2.563 1.00 74.88 90 PHE A CA 1
ATOM 733 C C . PHE A 1 90 ? -16.154 -1.237 -3.304 1.00 74.88 90 PHE A C 1
ATOM 735 O O . PHE A 1 90 ? -16.805 -0.191 -3.346 1.00 74.88 90 PHE A O 1
ATOM 742 N N . PRO A 1 91 ? -16.591 -2.376 -3.877 1.00 68.81 91 PRO A N 1
ATOM 743 C CA . PRO A 1 91 ? -17.954 -2.519 -4.385 1.00 68.81 91 PRO A CA 1
ATOM 744 C C . PRO A 1 91 ? -18.961 -2.123 -3.297 1.00 68.81 91 PRO A C 1
ATOM 746 O O . PRO A 1 91 ? -18.759 -2.463 -2.130 1.00 68.81 91 PRO A O 1
ATOM 749 N N . ASN A 1 92 ? -20.012 -1.393 -3.676 1.00 61.31 92 ASN A N 1
ATOM 750 C CA . ASN A 1 92 ? -20.868 -0.598 -2.781 1.00 61.31 92 ASN A CA 1
ATOM 751 C C . ASN A 1 92 ? -21.670 -1.373 -1.710 1.00 61.31 92 ASN A C 1
ATOM 753 O O . ASN A 1 92 ? -22.377 -0.739 -0.928 1.00 61.31 92 ASN A O 1
ATOM 757 N N . ASP A 1 93 ? -21.524 -2.693 -1.599 1.00 67.62 93 ASP A N 1
ATOM 758 C CA . ASP A 1 93 ? -22.434 -3.524 -0.804 1.00 67.62 93 ASP A CA 1
ATOM 759 C C . ASP A 1 93 ? -21.921 -3.882 0.604 1.00 67.62 93 ASP A C 1
ATOM 761 O O . ASP A 1 93 ? -22.713 -4.303 1.444 1.00 67.62 93 ASP A O 1
ATOM 765 N N . ASP A 1 94 ? -20.627 -3.697 0.921 1.00 84.69 94 ASP A N 1
ATOM 766 C CA . ASP A 1 94 ? -20.094 -4.054 2.249 1.00 84.69 94 ASP A CA 1
ATOM 767 C C . ASP A 1 94 ? -19.685 -2.835 3.093 1.00 84.69 94 ASP A C 1
ATOM 769 O O . ASP A 1 94 ? -18.575 -2.299 2.991 1.00 84.69 94 ASP A O 1
ATOM 773 N N . ILE A 1 95 ? -20.584 -2.426 3.995 1.00 87.44 95 ILE A N 1
ATOM 774 C CA . ILE A 1 95 ? -20.358 -1.332 4.952 1.00 87.44 95 ILE A CA 1
ATOM 775 C C . ILE A 1 95 ? -19.130 -1.561 5.844 1.00 87.44 95 ILE A C 1
ATOM 777 O O . ILE A 1 95 ? -18.465 -0.603 6.232 1.00 87.44 95 ILE A O 1
ATOM 781 N N . ARG A 1 96 ? -18.764 -2.817 6.120 1.00 89.12 96 ARG A N 1
ATOM 782 C CA . ARG A 1 96 ? -17.616 -3.160 6.974 1.00 89.12 96 ARG A CA 1
ATOM 783 C C . ARG A 1 96 ? -16.299 -2.780 6.303 1.00 89.12 96 ARG A C 1
ATOM 785 O O . ARG A 1 96 ? -15.402 -2.253 6.950 1.00 89.12 96 ARG A O 1
ATOM 792 N N . LEU A 1 97 ? -16.205 -2.946 4.984 1.00 88.56 97 LEU A N 1
ATOM 793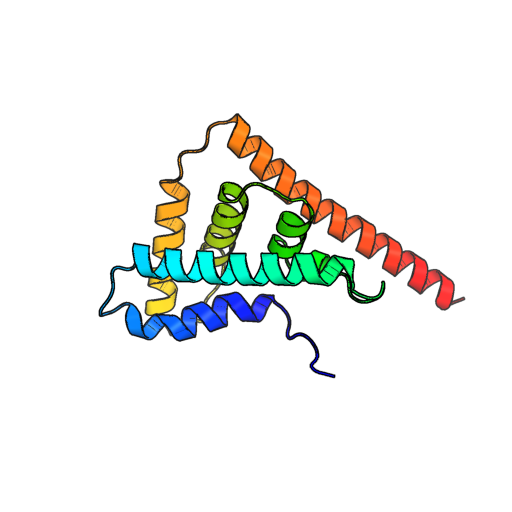 C CA . LEU A 1 97 ? -15.037 -2.494 4.220 1.00 88.56 97 LEU A CA 1
ATOM 794 C C . LEU A 1 97 ? -14.939 -0.962 4.191 1.00 88.56 97 LEU A C 1
ATOM 796 O O . LEU A 1 97 ? -13.840 -0.410 4.234 1.00 88.56 97 LEU A O 1
ATOM 800 N N . ARG A 1 98 ? -16.082 -0.262 4.187 1.00 88.56 98 ARG A N 1
ATOM 801 C CA . ARG A 1 98 ? -16.111 1.206 4.307 1.00 88.56 98 ARG A CA 1
ATOM 802 C C . ARG A 1 98 ? -15.623 1.678 5.676 1.00 88.56 98 ARG A C 1
ATOM 804 O O . ARG A 1 98 ? -14.954 2.703 5.731 1.00 88.56 98 ARG A O 1
ATOM 811 N N . ILE A 1 99 ? -15.904 0.934 6.746 1.00 91.38 99 ILE A N 1
ATOM 812 C CA . ILE A 1 99 ? -15.377 1.233 8.086 1.00 91.38 99 ILE A CA 1
ATOM 813 C C . ILE A 1 99 ? -13.846 1.154 8.084 1.00 91.38 99 ILE A C 1
ATOM 815 O O . ILE A 1 99 ? -13.202 2.117 8.484 1.00 91.38 99 ILE A O 1
ATOM 819 N N . PHE A 1 100 ? -13.250 0.089 7.536 1.00 92.06 100 PHE A N 1
ATOM 820 C CA . PHE A 1 100 ? -11.786 0.013 7.408 1.00 92.06 100 PHE A CA 1
ATOM 821 C C . PHE A 1 100 ? -11.199 1.151 6.567 1.00 92.06 100 PHE A C 1
ATOM 823 O O . PHE A 1 100 ? -10.163 1.705 6.922 1.00 92.06 100 PHE A O 1
ATOM 830 N N . LYS A 1 101 ? -11.869 1.529 5.472 1.00 91.44 101 LYS A N 1
ATOM 831 C CA . LYS A 1 101 ? -11.465 2.666 4.633 1.00 91.44 101 LYS A CA 1
ATOM 832 C C . LYS A 1 101 ? -11.431 3.977 5.422 1.00 91.44 101 LYS A C 1
ATOM 834 O O . LYS A 1 101 ? -10.461 4.725 5.324 1.00 91.44 101 LYS A O 1
ATOM 839 N N . LEU A 1 102 ? -12.498 4.257 6.173 1.00 92.25 102 LEU A N 1
ATOM 840 C CA . LEU A 1 102 ? -12.602 5.456 7.002 1.00 92.25 102 LEU A CA 1
ATOM 841 C C . LEU A 1 102 ? -11.545 5.447 8.104 1.00 92.25 102 LEU A C 1
ATOM 843 O O . LEU A 1 102 ? -10.876 6.457 8.295 1.00 92.25 102 LEU A O 1
ATOM 847 N N . GLN A 1 103 ? -11.330 4.301 8.751 1.00 93.94 103 GLN A N 1
ATOM 848 C CA . GLN A 1 103 ? -10.327 4.194 9.801 1.00 93.94 103 GLN A CA 1
ATOM 849 C C . GLN A 1 103 ? -8.905 4.401 9.268 1.00 93.94 103 GLN A C 1
ATOM 851 O O . GLN A 1 103 ? -8.134 5.157 9.847 1.00 93.94 103 GLN A O 1
ATOM 856 N N . ALA A 1 104 ? -8.575 3.836 8.102 1.00 94.31 104 ALA A N 1
ATOM 857 C CA . ALA A 1 104 ? -7.293 4.093 7.446 1.00 94.31 104 ALA A CA 1
ATOM 858 C C . ALA A 1 104 ? -7.099 5.584 7.110 1.00 94.31 104 ALA A C 1
ATOM 860 O O . ALA A 1 104 ? -5.994 6.107 7.233 1.00 94.31 104 ALA A O 1
ATOM 861 N N . GLN A 1 105 ? -8.166 6.287 6.714 1.00 93.88 105 GLN A N 1
ATOM 862 C CA . GLN A 1 105 ? -8.116 7.728 6.465 1.00 93.88 105 GLN A CA 1
ATOM 863 C C . GLN A 1 105 ? -7.886 8.535 7.752 1.00 93.88 105 GLN A C 1
ATOM 865 O O . GLN A 1 105 ? -7.124 9.500 7.711 1.00 93.88 105 GLN A O 1
ATOM 870 N N . ILE A 1 106 ? -8.520 8.153 8.867 1.00 94.44 106 ILE A N 1
ATOM 871 C CA . ILE A 1 106 ? -8.310 8.780 10.181 1.00 94.44 106 ILE A CA 1
ATOM 872 C C . ILE A 1 106 ? -6.848 8.609 10.602 1.00 94.44 106 ILE A C 1
ATOM 874 O O . ILE A 1 106 ? -6.162 9.608 10.801 1.00 94.44 106 ILE A O 1
ATOM 878 N N . ILE A 1 107 ? -6.334 7.376 10.585 1.00 94.06 107 ILE A N 1
ATOM 879 C CA . ILE A 1 107 ? -4.940 7.081 10.945 1.00 94.06 107 ILE A CA 1
ATOM 880 C C . ILE A 1 107 ? -3.962 7.864 10.060 1.00 94.06 107 ILE A C 1
ATOM 882 O O . ILE A 1 107 ? -3.028 8.478 10.563 1.00 94.06 107 ILE A O 1
ATOM 886 N N . CYS A 1 108 ? -4.180 7.921 8.741 1.00 91.81 108 CYS A N 1
ATOM 887 C CA . CYS A 1 108 ? -3.335 8.725 7.852 1.00 91.81 108 CYS A CA 1
ATOM 888 C C . CYS A 1 108 ? -3.324 10.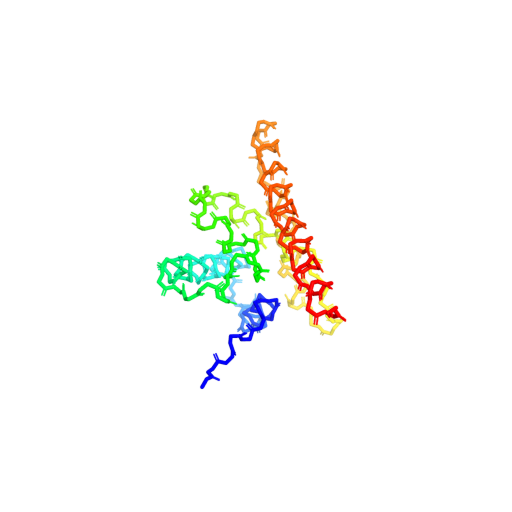221 8.203 1.00 91.81 108 CYS A C 1
ATOM 890 O O . CYS A 1 108 ? -2.313 10.886 7.973 1.00 91.81 108 CYS A O 1
ATOM 892 N N . ASN A 1 109 ? -4.433 10.764 8.700 1.00 90.81 109 ASN A N 1
ATOM 893 C CA . ASN A 1 109 ? -4.510 12.165 9.106 1.00 90.81 109 ASN A CA 1
ATOM 894 C C . ASN A 1 109 ? -3.846 12.401 10.473 1.00 90.81 109 ASN A C 1
ATOM 896 O O . ASN A 1 109 ? -3.307 13.478 10.706 1.00 90.81 109 ASN A O 1
ATOM 900 N N . GLU A 1 110 ? -3.878 11.403 11.356 1.00 91.69 110 GLU A N 1
ATOM 901 C CA . GLU A 1 110 ? -3.289 11.455 12.700 1.00 91.69 110 GLU A CA 1
ATOM 902 C C . GLU A 1 110 ? -1.792 11.132 12.723 1.00 91.69 110 GLU A C 1
ATOM 904 O O . GLU A 1 110 ? -1.087 11.563 13.635 1.00 91.69 110 GLU A O 1
ATOM 909 N N . MET A 1 111 ? -1.286 10.415 11.714 1.00 88.44 111 MET A N 1
ATOM 910 C CA . MET A 1 111 ? 0.145 10.226 11.482 1.00 88.44 111 MET A CA 1
ATOM 911 C C . MET A 1 111 ? 0.799 11.585 11.209 1.00 88.44 111 MET A C 1
ATOM 913 O O . MET A 1 111 ? 0.863 12.046 10.067 1.00 88.44 111 MET A O 1
ATOM 917 N N . GLN A 1 112 ? 1.281 12.222 12.273 1.00 84.81 112 GLN A N 1
ATOM 918 C CA . GLN A 1 112 ? 2.088 13.428 12.185 1.00 84.81 112 GLN A CA 1
ATOM 919 C C . GLN A 1 112 ? 3.428 13.064 11.555 1.00 84.81 112 GLN A C 1
ATOM 921 O O . GLN A 1 112 ? 4.215 12.326 12.137 1.00 84.81 112 GLN A O 1
ATOM 926 N N . MET A 1 113 ? 3.652 13.573 10.349 1.00 87.19 113 MET A N 1
ATOM 927 C CA . MET A 1 113 ? 4.929 13.492 9.657 1.00 87.19 113 MET A CA 1
ATOM 928 C C . MET A 1 113 ? 5.504 14.900 9.584 1.00 87.19 113 MET A C 1
ATOM 930 O O . MET A 1 113 ? 4.802 15.860 9.259 1.00 87.19 113 MET A O 1
ATOM 934 N N . THR A 1 114 ? 6.783 15.021 9.894 1.00 92.62 114 THR A N 1
ATOM 935 C CA . THR A 1 114 ? 7.573 16.218 9.627 1.00 92.62 114 THR A CA 1
ATOM 936 C C . THR A 1 114 ? 7.628 16.490 8.121 1.00 92.62 114 THR A C 1
ATOM 938 O O . THR A 1 114 ? 7.382 15.609 7.295 1.00 92.62 114 THR A O 1
ATOM 941 N N . ASN A 1 115 ? 7.966 17.723 7.737 1.00 93.81 115 ASN A N 1
ATOM 942 C CA . ASN A 1 115 ? 8.111 18.071 6.320 1.00 93.81 115 ASN A CA 1
ATOM 943 C C . ASN A 1 115 ? 9.152 17.187 5.614 1.00 93.81 115 ASN A C 1
ATOM 945 O O . ASN A 1 115 ? 8.933 16.800 4.467 1.00 93.81 115 ASN A O 1
ATOM 949 N N . ASP A 1 116 ? 10.237 16.840 6.307 1.00 94.06 116 ASP A N 1
ATOM 950 C CA . ASP A 1 116 ? 11.301 15.989 5.772 1.00 94.06 116 ASP A CA 1
ATOM 951 C C . ASP A 1 116 ? 10.786 14.565 5.517 1.00 94.06 116 ASP A C 1
ATOM 953 O O . ASP A 1 116 ? 10.983 14.024 4.430 1.00 94.06 116 ASP A O 1
ATOM 957 N N . GLU A 1 117 ? 10.024 13.994 6.455 1.00 93.38 117 GLU A N 1
ATOM 958 C CA . GLU A 1 117 ? 9.401 12.674 6.284 1.00 93.38 117 GLU A CA 1
ATOM 959 C C . GLU A 1 117 ? 8.365 12.665 5.149 1.00 93.38 117 GLU A C 1
ATOM 961 O O . GLU A 1 117 ? 8.242 11.683 4.416 1.00 93.38 117 GLU A O 1
ATOM 966 N N . VAL A 1 118 ? 7.613 13.756 4.960 1.00 92.94 118 VAL A N 1
ATOM 967 C CA . VAL A 1 118 ? 6.677 13.879 3.828 1.00 92.94 118 VAL A CA 1
ATOM 968 C C . VAL A 1 118 ? 7.430 13.901 2.498 1.00 92.94 118 VAL A C 1
ATOM 970 O O . VAL A 1 118 ? 7.010 13.233 1.550 1.00 92.94 118 VAL A O 1
ATOM 973 N N . GLN A 1 119 ? 8.536 14.642 2.411 1.00 95.06 119 GLN A N 1
ATOM 974 C CA . GLN A 1 119 ? 9.368 14.688 1.207 1.00 95.06 119 GLN A CA 1
ATOM 975 C C . GLN A 1 119 ? 10.018 13.334 0.918 1.00 95.06 119 GLN A C 1
ATOM 977 O O . GLN A 1 119 ? 10.009 12.881 -0.229 1.00 95.06 119 GLN A O 1
ATOM 982 N N . GLU A 1 120 ? 10.531 12.659 1.946 1.00 95.50 120 GLU A N 1
ATOM 983 C CA . GLU A 1 120 ? 11.081 11.312 1.818 1.00 95.50 120 GLU A CA 1
ATOM 984 C C . GLU A 1 120 ? 10.011 10.329 1.335 1.00 95.50 120 GLU A C 1
ATOM 986 O O . GLU A 1 120 ? 10.230 9.595 0.370 1.00 95.50 120 GLU A O 1
ATOM 991 N N . TYR A 1 121 ? 8.815 10.374 1.921 1.00 95.56 121 TYR A N 1
ATOM 992 C CA . TYR A 1 121 ? 7.698 9.543 1.490 1.00 95.56 121 TYR A CA 1
ATOM 993 C C . TYR A 1 121 ? 7.329 9.775 0.021 1.00 95.56 121 TYR A C 1
ATOM 995 O O . TYR A 1 121 ? 7.178 8.822 -0.744 1.00 95.56 121 TYR A O 1
ATOM 1003 N N .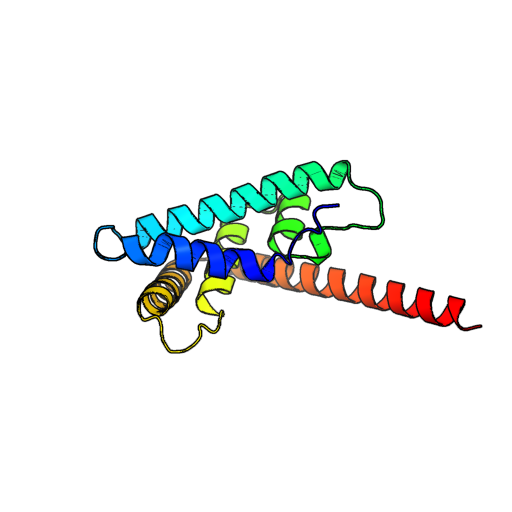 GLN A 1 122 ? 7.229 11.035 -0.406 1.00 95.75 122 GLN A N 1
ATOM 1004 C CA . GLN A 1 122 ? 6.957 11.376 -1.803 1.00 95.75 122 GLN A CA 1
ATOM 1005 C C . GLN A 1 122 ? 8.052 10.862 -2.736 1.00 95.75 122 GLN A C 1
ATOM 1007 O O . GLN A 1 122 ? 7.741 10.297 -3.786 1.00 95.75 122 GLN A O 1
ATOM 1012 N N . LYS A 1 123 ? 9.320 11.003 -2.341 1.00 96.56 123 LYS A N 1
ATOM 1013 C CA . LYS A 1 123 ? 10.454 10.478 -3.100 1.00 96.56 123 LYS A CA 1
ATOM 1014 C C . LYS A 1 123 ? 10.359 8.961 -3.266 1.00 96.56 123 LYS A C 1
ATOM 1016 O O . LYS A 1 123 ? 10.480 8.482 -4.385 1.00 96.56 123 LYS A O 1
ATOM 1021 N N . LEU A 1 124 ? 10.034 8.217 -2.208 1.00 96.69 124 LEU A N 1
ATOM 1022 C CA . LEU A 1 124 ? 9.851 6.761 -2.281 1.00 96.69 124 LEU A CA 1
ATOM 1023 C C . LEU A 1 124 ? 8.755 6.347 -3.279 1.00 96.69 124 LEU A C 1
ATOM 1025 O O . LEU A 1 124 ? 8.904 5.353 -3.995 1.00 96.69 124 LEU A O 1
ATOM 1029 N N . LEU A 1 125 ? 7.652 7.103 -3.347 1.00 95.00 125 LEU A N 1
ATOM 1030 C CA . LEU A 1 125 ? 6.583 6.861 -4.323 1.00 95.00 125 LEU A CA 1
ATOM 1031 C C . LEU A 1 125 ? 7.044 7.146 -5.762 1.00 95.00 125 LEU A C 1
ATOM 1033 O O . LEU A 1 125 ? 6.684 6.400 -6.679 1.00 95.00 125 LEU A O 1
ATOM 1037 N N . VAL A 1 126 ? 7.836 8.203 -5.961 1.00 96.75 126 VAL A N 1
ATOM 1038 C CA . VAL A 1 126 ? 8.428 8.557 -7.261 1.00 96.75 126 VAL A CA 1
ATOM 1039 C C . VAL A 1 126 ? 9.442 7.503 -7.699 1.00 96.75 126 VAL A C 1
ATOM 1041 O O . VAL A 1 126 ? 9.317 6.985 -8.804 1.00 96.75 126 VAL A O 1
ATOM 1044 N N . ASP A 1 127 ? 10.350 7.086 -6.817 1.00 96.19 127 ASP A N 1
ATOM 1045 C CA . ASP A 1 127 ? 11.352 6.055 -7.100 1.00 96.19 127 ASP A CA 1
ATOM 1046 C C . ASP A 1 127 ? 10.687 4.745 -7.561 1.00 96.19 127 ASP A C 1
ATOM 1048 O O . ASP A 1 127 ? 11.128 4.104 -8.518 1.00 96.19 127 ASP A O 1
ATOM 1052 N N . TYR A 1 128 ? 9.569 4.358 -6.931 1.00 95.25 128 TYR A N 1
ATOM 1053 C CA . TYR A 1 128 ? 8.801 3.188 -7.359 1.00 95.25 128 TYR A CA 1
ATOM 1054 C C . TYR A 1 128 ? 8.155 3.364 -8.743 1.00 95.25 128 TYR A C 1
ATOM 1056 O O . TYR A 1 128 ? 8.145 2.433 -9.557 1.00 95.25 128 TYR A O 1
ATOM 1064 N N . LYS A 1 129 ? 7.608 4.550 -9.031 1.00 94.31 129 LYS A N 1
ATOM 1065 C CA . LYS A 1 129 ? 7.035 4.878 -10.345 1.00 94.31 129 LYS A CA 1
ATOM 1066 C C . LYS A 1 129 ? 8.106 4.835 -11.439 1.00 94.31 129 LYS A C 1
ATOM 1068 O O . LYS A 1 129 ? 7.862 4.263 -12.507 1.00 94.31 129 LYS A O 1
ATOM 1073 N N . ASP A 1 130 ? 9.274 5.402 -11.173 1.00 95.25 130 ASP A N 1
ATOM 1074 C CA . ASP A 1 130 ? 10.385 5.457 -12.119 1.00 95.25 130 ASP A CA 1
ATOM 1075 C C . ASP A 1 130 ? 10.948 4.060 -12.372 1.00 95.25 130 ASP A C 1
ATOM 1077 O O . ASP A 1 130 ? 11.102 3.666 -13.529 1.00 95.25 130 ASP A O 1
ATOM 1081 N N . PHE A 1 131 ? 11.112 3.250 -11.320 1.00 93.31 131 PHE A N 1
ATOM 1082 C CA . PHE A 1 131 ? 11.466 1.835 -11.440 1.00 93.31 131 PHE A CA 1
ATOM 1083 C C . PHE A 1 131 ? 10.532 1.091 -12.409 1.00 93.31 131 PHE A C 1
ATOM 1085 O O . PHE A 1 131 ? 10.995 0.423 -13.335 1.00 93.31 131 PHE A O 1
ATOM 1092 N N . ARG A 1 132 ? 9.209 1.242 -12.254 1.00 90.06 132 ARG A N 1
ATOM 1093 C CA . ARG A 1 132 ? 8.237 0.606 -13.160 1.00 90.06 132 ARG A CA 1
ATOM 1094 C C . ARG A 1 132 ? 8.330 1.133 -14.592 1.00 90.06 132 ARG A C 1
ATOM 1096 O O . ARG A 1 132 ? 8.170 0.352 -15.528 1.00 90.06 132 ARG A O 1
ATOM 1103 N N . SER A 1 133 ? 8.580 2.428 -14.759 1.00 91.88 133 SER A N 1
ATOM 1104 C CA . SER A 1 133 ? 8.662 3.077 -16.073 1.00 91.88 133 SER A CA 1
ATOM 1105 C C . SER A 1 133 ? 9.893 2.616 -16.855 1.00 91.88 133 SER A C 1
ATOM 1107 O O . SER A 1 133 ? 9.780 2.282 -18.032 1.00 91.88 133 SER A O 1
ATOM 1109 N N . VAL A 1 134 ? 11.048 2.510 -16.190 1.00 92.12 134 VAL A N 1
ATOM 1110 C CA . VAL A 1 134 ? 12.291 1.996 -16.787 1.00 92.12 134 VAL A CA 1
ATOM 1111 C C . VAL A 1 134 ? 12.122 0.550 -17.249 1.00 92.12 134 VAL A C 1
ATOM 1113 O O . VAL A 1 134 ? 12.491 0.218 -18.374 1.00 92.12 134 VAL A O 1
ATOM 1116 N N . ILE A 1 135 ? 11.518 -0.307 -16.421 1.00 89.19 135 ILE A N 1
ATOM 1117 C CA . ILE A 1 135 ? 11.276 -1.707 -16.794 1.00 89.19 135 ILE A CA 1
ATOM 1118 C C . ILE A 1 135 ? 10.292 -1.813 -17.965 1.00 89.19 135 ILE A C 1
ATOM 1120 O O . ILE A 1 135 ? 10.524 -2.600 -18.879 1.00 89.19 135 ILE A O 1
ATOM 1124 N N . ALA A 1 136 ? 9.226 -1.009 -17.985 1.00 88.81 136 ALA A N 1
ATOM 1125 C CA . ALA A 1 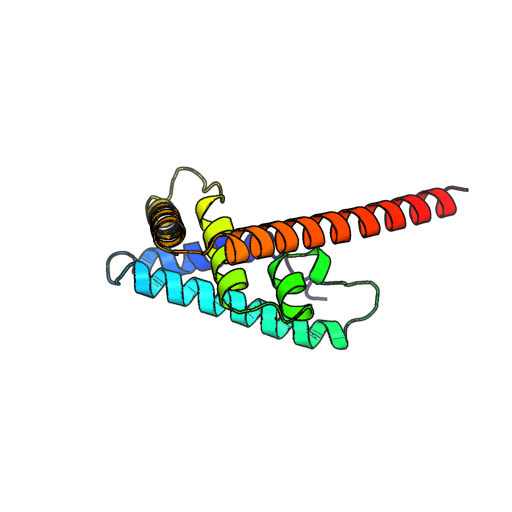136 ? 8.292 -0.986 -19.109 1.00 88.81 136 ALA A CA 1
ATOM 1126 C C . ALA A 1 136 ? 8.979 -0.568 -20.422 1.00 88.81 136 ALA A C 1
ATOM 1128 O O . ALA A 1 136 ? 8.773 -1.215 -21.446 1.00 88.81 136 ALA A O 1
ATOM 1129 N N . ALA A 1 137 ? 9.832 0.462 -20.383 1.00 91.19 137 ALA A N 1
ATOM 1130 C CA . ALA A 1 137 ? 10.602 0.902 -21.546 1.00 91.19 137 ALA A CA 1
ATOM 1131 C C . ALA A 1 137 ? 11.581 -0.179 -22.036 1.00 91.19 137 ALA A C 1
ATOM 1133 O O . ALA A 1 137 ? 11.678 -0.421 -23.238 1.00 91.19 137 ALA A O 1
ATOM 1134 N N . PHE A 1 138 ? 12.259 -0.870 -21.114 1.00 89.50 138 PHE A N 1
ATOM 1135 C CA . PHE A 1 138 ? 13.138 -1.993 -21.444 1.00 89.50 138 PHE A CA 1
ATOM 1136 C C . PHE A 1 138 ? 12.375 -3.134 -22.133 1.00 89.50 138 PHE A C 1
ATOM 1138 O O . PHE A 1 138 ? 12.788 -3.591 -23.196 1.00 89.50 138 PHE A O 1
ATOM 1145 N N . LEU A 1 139 ? 11.235 -3.554 -21.572 1.00 87.44 139 LEU A N 1
ATOM 1146 C CA . LEU A 1 139 ? 10.407 -4.616 -22.153 1.00 87.44 139 LEU A CA 1
ATOM 1147 C C . LEU A 1 139 ? 9.882 -4.245 -23.545 1.00 87.44 139 LEU A C 1
ATOM 1149 O O . LEU A 1 139 ? 9.914 -5.087 -24.439 1.00 87.44 139 LEU A O 1
ATOM 1153 N N . ALA A 1 140 ? 9.456 -2.995 -23.744 1.00 89.44 140 ALA A N 1
ATOM 1154 C CA . ALA A 1 140 ? 9.025 -2.503 -25.051 1.00 89.44 140 ALA A CA 1
ATOM 1155 C C . ALA A 1 140 ? 10.171 -2.533 -26.079 1.00 89.44 140 ALA A C 1
ATOM 1157 O O . ALA A 1 140 ? 9.974 -2.983 -27.205 1.00 89.44 140 ALA A O 1
ATOM 1158 N N . GLY A 1 141 ? 11.383 -2.128 -25.685 1.00 91.06 141 GLY A N 1
ATOM 1159 C CA . GLY A 1 141 ? 12.569 -2.229 -26.540 1.00 91.06 141 GLY A CA 1
ATOM 1160 C C . GLY A 1 141 ? 12.892 -3.674 -26.930 1.00 91.06 141 GLY A C 1
ATOM 1161 O O . GLY A 1 141 ? 13.132 -3.957 -28.100 1.00 91.06 141 GLY A O 1
ATOM 1162 N N . CYS A 1 142 ? 12.828 -4.608 -25.976 1.00 88.94 142 CYS A N 1
ATOM 1163 C CA . CYS A 1 142 ? 13.015 -6.032 -26.259 1.00 88.94 142 CYS A CA 1
ATOM 1164 C C . CYS A 1 142 ? 11.942 -6.604 -27.194 1.00 88.94 142 CYS A C 1
ATOM 1166 O O . CYS A 1 142 ? 12.249 -7.497 -27.975 1.00 88.94 142 CYS A O 1
ATOM 1168 N N . GLN A 1 143 ? 10.693 -6.139 -27.116 1.00 89.00 143 GLN A N 1
ATOM 1169 C CA . GLN A 1 143 ? 9.625 -6.590 -28.014 1.00 89.00 143 GLN A CA 1
ATOM 1170 C C . GLN A 1 143 ? 9.877 -6.138 -29.451 1.00 89.00 143 GLN A C 1
ATOM 1172 O O . GLN A 1 143 ? 9.857 -6.975 -30.345 1.00 89.00 143 GLN A O 1
ATOM 1177 N N . LEU A 1 144 ? 10.222 -4.862 -29.649 1.00 88.88 144 LEU A N 1
ATOM 1178 C CA . LEU A 1 144 ? 10.541 -4.321 -30.974 1.00 88.88 144 LEU A CA 1
ATOM 1179 C C . LEU A 1 144 ? 11.700 -5.074 -31.644 1.00 88.88 144 LEU A C 1
ATOM 1181 O O . LEU A 1 144 ? 11.634 -5.365 -32.827 1.00 88.88 144 LEU A O 1
ATOM 1185 N N . MET A 1 145 ? 12.730 -5.456 -30.882 1.00 83.81 145 MET A N 1
ATOM 1186 C CA . MET A 1 145 ? 13.871 -6.217 -31.413 1.00 83.81 145 MET A CA 1
ATOM 1187 C C . MET A 1 145 ? 13.557 -7.679 -31.776 1.00 83.81 145 MET A C 1
ATOM 1189 O O . MET A 1 145 ? 14.389 -8.316 -32.410 1.00 83.81 145 MET A O 1
ATOM 1193 N N . ASN A 1 146 ? 12.426 -8.234 -31.327 1.00 74.62 146 ASN A N 1
ATOM 1194 C CA . ASN A 1 146 ? 12.002 -9.603 -31.652 1.00 74.62 146 ASN A CA 1
ATOM 1195 C C . ASN A 1 146 ? 10.953 -9.650 -32.780 1.00 74.62 146 ASN A C 1
ATOM 1197 O O . ASN A 1 146 ? 10.578 -10.743 -33.203 1.00 74.62 146 ASN A O 1
ATOM 1201 N N . GLU A 1 147 ? 10.431 -8.495 -33.204 1.00 67.19 147 GLU A N 1
ATOM 1202 C CA . GLU A 1 147 ? 9.474 -8.368 -34.313 1.00 67.19 147 GLU A CA 1
ATOM 1203 C C . GLU A 1 147 ? 10.164 -8.118 -35.675 1.00 67.19 147 GLU A C 1
ATOM 1205 O O . GLU A 1 147 ? 9.492 -8.208 -36.704 1.00 67.19 147 GLU A O 1
ATOM 1210 N N . ASP A 1 148 ? 11.485 -7.888 -35.674 1.00 50.88 148 ASP A N 1
ATOM 1211 C CA . ASP A 1 148 ? 12.393 -7.853 -36.839 1.00 50.88 148 ASP A CA 1
ATOM 1212 C C . ASP A 1 148 ? 13.169 -9.180 -37.000 1.00 50.88 148 ASP A C 1
ATOM 1214 O O . ASP A 1 148 ? 13.453 -9.570 -38.160 1.00 50.88 148 ASP A O 1
#

pLDDT: mean 83.12, std 14.92, range [29.33, 96.75]

Radius of gyration: 17.39 Å; chains: 1; bounding box: 40×42×55 Å

Foldseek 3Di:
DPDPDQPLVVLVVLLVVLLVCVVPDDLLVSLVVSLVVSLVVLLVVLVCQVVDDPVDNCLLRDLSVVCNVVVPDPVLSSLVSLVSLLPDDDDPPRVSSVVSNVSSVVVNVVPDDDPVRVVVSVVSVVVSVVVNVVVVVVVVVVVVVVVD